Protein AF-A0A7J0AI65-F1 (afdb_monomer)

Radius of gyration: 25.71 Å; Cα contacts (8 Å, |Δi|>4): 29; chains: 1; bounding box: 57×33×75 Å

Structure (mmCIF, N/CA/C/O backbone):
data_AF-A0A7J0AI65-F1
#
_entry.id   AF-A0A7J0AI65-F1
#
loop_
_atom_site.group_PDB
_atom_site.id
_atom_site.type_symbol
_atom_site.label_atom_id
_atom_site.label_alt_id
_atom_site.label_comp_id
_atom_site.label_asym_id
_atom_site.label_entity_id
_atom_site.label_seq_id
_atom_site.pdbx_PDB_ins_code
_atom_site.Cartn_x
_atom_site.Cartn_y
_atom_site.Cartn_z
_atom_site.occupancy
_atom_site.B_iso_or_equiv
_atom_site.auth_seq_id
_atom_site.auth_comp_id
_atom_site.auth_asym_id
_atom_site.auth_atom_id
_atom_site.pdbx_PDB_model_num
ATOM 1 N N . MET A 1 1 ? -35.699 -10.796 -39.877 1.00 42.44 1 MET A N 1
ATOM 2 C CA . MET A 1 1 ? -34.575 -11.056 -38.953 1.00 42.44 1 MET A CA 1
ATOM 3 C C . MET A 1 1 ? -33.323 -11.065 -39.801 1.00 42.44 1 MET A C 1
ATOM 5 O O . MET A 1 1 ? -33.043 -12.063 -40.455 1.00 42.44 1 MET A O 1
ATOM 9 N N . ASP A 1 2 ? -32.661 -9.918 -39.871 1.00 49.25 2 ASP A N 1
ATOM 10 C CA . ASP A 1 2 ? -31.465 -9.712 -40.681 1.00 49.25 2 ASP A CA 1
ATOM 11 C C . ASP A 1 2 ? -30.258 -10.352 -39.986 1.00 49.25 2 ASP A C 1
ATOM 13 O O . ASP A 1 2 ? -30.007 -10.114 -38.804 1.00 49.25 2 ASP A O 1
ATOM 17 N N . LYS A 1 3 ? -29.540 -11.221 -40.704 1.00 58.16 3 LYS A N 1
ATOM 18 C CA . LYS A 1 3 ? -28.262 -11.778 -40.245 1.00 58.16 3 LYS A CA 1
ATOM 19 C C . LYS A 1 3 ? -27.182 -10.696 -40.369 1.00 58.16 3 LYS A C 1
ATOM 21 O O . LYS A 1 3 ? -27.134 -10.043 -41.410 1.00 58.16 3 LYS A O 1
ATOM 26 N N . PRO A 1 4 ? -26.287 -10.523 -39.383 1.00 55.47 4 PRO A N 1
ATOM 27 C CA . PRO A 1 4 ? -25.145 -9.640 -39.552 1.00 55.47 4 PRO A CA 1
ATOM 28 C C . PRO A 1 4 ? -24.157 -10.281 -40.535 1.00 55.47 4 PRO A C 1
ATOM 30 O O . PRO A 1 4 ? -23.594 -11.345 -40.273 1.00 55.47 4 PRO A O 1
ATOM 33 N N . THR A 1 5 ? -23.972 -9.636 -41.684 1.00 66.69 5 THR A N 1
ATOM 34 C CA . THR A 1 5 ? -22.945 -9.980 -42.671 1.00 66.69 5 THR A CA 1
ATOM 35 C C . THR A 1 5 ? -21.609 -9.441 -42.170 1.00 66.69 5 THR A C 1
ATOM 37 O O . THR A 1 5 ? -21.304 -8.262 -42.342 1.00 66.69 5 THR A O 1
ATOM 40 N N . PHE A 1 6 ? -20.821 -10.281 -41.503 1.00 62.12 6 PHE A N 1
ATOM 41 C CA . PHE A 1 6 ? -19.419 -9.958 -41.247 1.00 62.12 6 PHE A CA 1
ATOM 42 C C . PHE A 1 6 ? -18.627 -10.088 -42.559 1.00 62.12 6 PHE A C 1
ATOM 44 O O . PHE A 1 6 ? -18.867 -11.041 -43.304 1.00 62.12 6 PHE A O 1
ATOM 51 N N . PRO A 1 7 ? -17.724 -9.145 -42.879 1.00 64.12 7 PRO A N 1
ATOM 52 C CA . PRO A 1 7 ? -16.880 -9.252 -44.062 1.00 64.12 7 PRO A CA 1
ATOM 53 C C . PRO A 1 7 ? -15.897 -10.425 -43.936 1.00 64.12 7 PRO A C 1
ATOM 55 O O . PRO A 1 7 ? -15.388 -10.712 -42.852 1.00 64.12 7 PRO A O 1
ATOM 58 N N . ASP A 1 8 ? -15.652 -11.087 -45.066 1.00 61.22 8 ASP A N 1
ATOM 59 C CA . ASP A 1 8 ? -14.752 -12.230 -45.207 1.00 61.22 8 ASP A CA 1
ATOM 60 C C . ASP A 1 8 ? -13.296 -11.838 -44.889 1.00 61.22 8 ASP A C 1
ATOM 62 O O . ASP A 1 8 ? -12.742 -10.897 -45.465 1.00 61.22 8 ASP A O 1
ATOM 66 N N . ILE A 1 9 ? -12.689 -12.546 -43.934 1.00 63.03 9 ILE A N 1
ATOM 67 C CA . ILE A 1 9 ? -11.356 -12.251 -43.384 1.00 63.03 9 ILE A CA 1
ATOM 68 C C . ILE A 1 9 ? -10.262 -12.667 -44.382 1.00 63.03 9 ILE A C 1
ATOM 70 O O . ILE A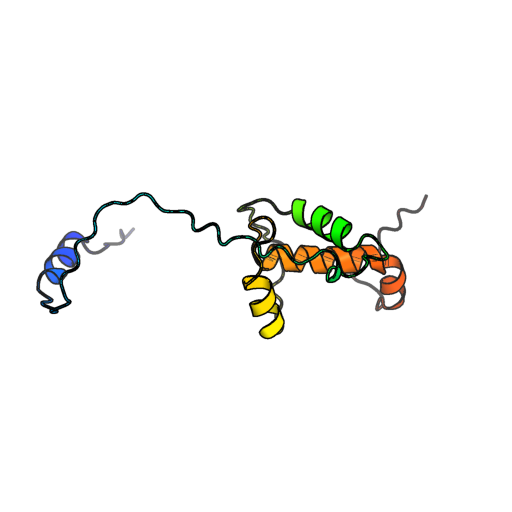 1 9 ? -9.178 -12.073 -44.402 1.00 63.03 9 ILE A O 1
ATOM 74 N N . ASP A 1 10 ? -10.557 -13.618 -45.271 1.00 60.25 10 ASP A N 1
ATOM 75 C CA . ASP A 1 10 ? -9.585 -14.150 -46.230 1.00 60.25 10 ASP A CA 1
ATOM 76 C C . ASP A 1 10 ? -9.167 -13.105 -47.281 1.00 60.25 10 ASP A C 1
ATOM 78 O O . ASP A 1 10 ? -8.015 -13.081 -47.728 1.00 60.25 10 ASP A O 1
ATOM 82 N N . GLY A 1 11 ? -10.045 -12.145 -47.597 1.00 59.25 11 GLY A N 1
ATOM 83 C CA . GLY A 1 11 ? -9.711 -11.000 -48.452 1.00 59.25 11 GLY A CA 1
ATOM 84 C C . GLY A 1 11 ? -8.762 -9.985 -47.795 1.00 59.25 11 GLY A C 1
ATOM 85 O O . GLY A 1 11 ? -7.981 -9.320 -48.485 1.00 59.25 11 GLY A O 1
ATOM 86 N N . LEU A 1 12 ? -8.778 -9.886 -46.460 1.00 58.00 12 LEU A N 1
ATOM 87 C CA . LEU A 1 12 ? -7.960 -8.930 -45.706 1.00 58.00 12 LEU A CA 1
ATOM 88 C C . LEU A 1 12 ? -6.492 -9.379 -45.635 1.00 58.00 12 LEU A C 1
ATOM 90 O O . LEU A 1 12 ? -5.583 -8.558 -45.758 1.00 58.00 12 LEU A O 1
ATOM 94 N N . LEU A 1 13 ? -6.255 -10.691 -45.533 1.00 57.50 13 LEU A N 1
ATOM 95 C CA . LEU A 1 13 ? -4.913 -11.288 -45.539 1.00 57.50 13 LEU A CA 1
ATOM 96 C C . LEU A 1 13 ? -4.236 -11.224 -46.919 1.00 57.50 13 LEU A C 1
ATOM 98 O O . LEU A 1 13 ? -3.006 -11.162 -46.999 1.00 57.50 13 LEU A O 1
ATOM 102 N N . GLY A 1 14 ? -5.018 -11.187 -48.004 1.00 56.03 14 GLY A N 1
ATOM 103 C CA . GLY A 1 14 ? -4.502 -11.030 -49.367 1.00 56.03 14 GLY A CA 1
ATOM 104 C C . GLY A 1 14 ? -3.881 -9.653 -49.633 1.00 56.03 14 GLY A C 1
ATOM 105 O O . GLY A 1 14 ? -2.864 -9.560 -50.320 1.00 56.03 14 GLY A O 1
ATOM 106 N N . SER A 1 15 ? -4.434 -8.592 -49.034 1.00 54.78 15 SER A N 1
ATOM 107 C CA . SER A 1 15 ? -3.963 -7.209 -49.236 1.00 54.78 15 SER A CA 1
ATOM 108 C C . SER A 1 15 ? -2.674 -6.868 -48.477 1.00 54.78 15 SER A C 1
ATOM 110 O O . SER A 1 15 ? -2.001 -5.897 -48.813 1.00 54.78 15 SER A O 1
ATOM 112 N N . ILE A 1 16 ? -2.286 -7.668 -47.479 1.00 57.53 16 ILE A N 1
ATOM 113 C CA . ILE A 1 16 ? -1.111 -7.394 -46.631 1.00 57.53 16 ILE A CA 1
ATOM 114 C C . ILE A 1 16 ? 0.204 -7.850 -47.301 1.00 57.53 16 ILE A C 1
ATOM 116 O O . ILE A 1 16 ? 1.290 -7.437 -46.900 1.00 57.53 16 ILE A O 1
ATOM 120 N N . ARG A 1 17 ? 0.145 -8.643 -48.381 1.00 56.72 17 ARG A N 1
ATOM 121 C CA . ARG A 1 17 ? 1.336 -9.255 -49.007 1.00 56.72 17 ARG A CA 1
ATOM 122 C C . ARG A 1 17 ? 2.216 -8.318 -49.848 1.00 56.72 17 ARG A C 1
ATOM 124 O O . ARG A 1 17 ? 3.229 -8.776 -50.368 1.00 56.72 17 ARG A O 1
ATOM 131 N N . HIS A 1 18 ? 1.883 -7.031 -49.971 1.00 55.56 18 HIS A N 1
ATOM 132 C CA . HIS A 1 18 ? 2.637 -6.088 -50.812 1.00 55.56 18 HIS A CA 1
ATOM 133 C C . HIS A 1 18 ? 3.213 -4.865 -50.083 1.00 55.56 18 HIS A C 1
ATOM 135 O O . HIS A 1 18 ? 3.571 -3.883 -50.731 1.00 55.56 18 HIS A O 1
ATOM 141 N N . VAL A 1 19 ? 3.391 -4.917 -48.760 1.00 51.59 19 VAL A N 1
ATOM 142 C CA . VAL A 1 19 ? 4.200 -3.904 -48.062 1.00 51.59 19 VAL A CA 1
ATOM 143 C C . VAL A 1 19 ? 5.650 -4.382 -47.994 1.00 51.59 19 VAL A C 1
ATOM 145 O O . V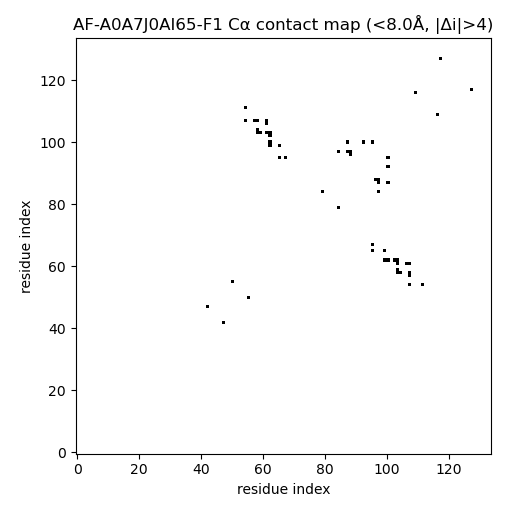AL A 1 19 ? 6.056 -5.095 -47.082 1.00 51.59 19 VAL A O 1
ATOM 148 N N . ALA A 1 20 ? 6.438 -4.003 -48.999 1.00 44.84 20 ALA A N 1
ATOM 149 C CA . ALA A 1 20 ? 7.889 -4.120 -48.959 1.00 44.84 20 ALA A CA 1
ATOM 150 C C . ALA A 1 20 ? 8.462 -3.006 -48.065 1.00 44.84 20 ALA A C 1
ATOM 152 O O . ALA A 1 20 ? 8.691 -1.886 -48.515 1.00 44.84 20 ALA A O 1
ATOM 153 N N . THR A 1 21 ? 8.694 -3.311 -46.791 1.00 51.75 21 THR A N 1
ATOM 154 C CA . THR A 1 21 ? 9.583 -2.533 -45.914 1.00 51.75 21 THR A CA 1
ATOM 155 C C . THR A 1 21 ? 10.919 -3.264 -45.790 1.00 51.75 21 THR A C 1
ATOM 157 O O . THR A 1 21 ? 10.909 -4.442 -45.428 1.00 51.75 21 THR A O 1
ATOM 160 N N . PRO A 1 22 ? 12.074 -2.623 -46.045 1.00 47.16 22 PRO A N 1
ATOM 161 C CA . PRO A 1 22 ? 13.358 -3.235 -45.759 1.00 47.16 22 PRO A CA 1
ATOM 162 C C . PRO A 1 22 ? 13.628 -3.077 -44.259 1.00 47.16 22 PRO A C 1
ATOM 164 O O . PRO A 1 22 ? 13.927 -1.982 -43.790 1.00 47.16 22 PRO A O 1
ATOM 167 N N . VAL A 1 23 ? 13.504 -4.160 -43.494 1.00 41.19 23 VAL A N 1
ATOM 168 C CA . VAL A 1 23 ? 14.003 -4.225 -42.115 1.00 41.19 23 VAL A CA 1
ATOM 169 C C . VAL A 1 23 ? 14.956 -5.406 -42.037 1.00 41.19 23 VAL A C 1
ATOM 171 O O . VAL A 1 23 ? 14.652 -6.498 -42.510 1.00 41.19 23 VAL A O 1
ATOM 174 N N . GLY A 1 24 ? 16.154 -5.116 -41.533 1.00 39.22 24 GLY A N 1
ATOM 175 C CA . GLY A 1 24 ? 17.311 -5.995 -41.535 1.00 39.22 24 GLY A CA 1
ATOM 176 C C . GLY A 1 24 ? 17.033 -7.375 -40.951 1.00 39.22 24 GLY A C 1
ATOM 177 O O . GLY A 1 24 ? 16.318 -7.553 -39.971 1.00 39.22 24 GLY A O 1
ATOM 178 N N . GLN A 1 25 ? 17.651 -8.348 -41.597 1.00 38.31 25 GLN A N 1
ATOM 179 C CA . GLN A 1 25 ? 17.640 -9.758 -41.276 1.00 38.31 25 GLN A CA 1
ATOM 180 C C . GLN A 1 25 ? 18.341 -10.018 -39.935 1.00 38.31 25 GLN A C 1
ATOM 182 O O . GLN A 1 25 ? 19.551 -9.839 -39.826 1.00 38.31 25 GLN A O 1
ATOM 187 N N . GLN A 1 26 ? 17.596 -10.494 -38.939 1.00 37.62 26 GLN A N 1
ATOM 188 C CA . GLN A 1 26 ? 18.134 -11.334 -37.871 1.00 37.62 26 GLN A CA 1
ATOM 189 C C . GLN A 1 26 ? 17.213 -12.541 -37.693 1.00 37.62 26 GLN A C 1
ATOM 191 O O . GLN A 1 26 ? 16.010 -12.425 -37.476 1.00 37.62 26 GLN A O 1
ATOM 196 N N . THR A 1 27 ? 17.807 -13.710 -37.890 1.00 36.69 27 THR A N 1
ATOM 197 C CA . THR A 1 27 ? 17.221 -15.038 -37.748 1.00 36.69 27 THR A CA 1
ATOM 198 C C . THR A 1 27 ? 16.871 -15.298 -36.286 1.00 36.69 27 THR A C 1
ATOM 200 O O . THR A 1 27 ? 17.760 -15.290 -35.439 1.00 36.69 27 THR A O 1
ATOM 203 N N . VAL A 1 28 ? 15.595 -15.550 -36.001 1.00 37.75 28 VAL A N 1
ATOM 204 C CA . VAL A 1 28 ? 15.136 -16.108 -34.725 1.00 37.75 28 VAL A CA 1
ATOM 205 C C . VAL A 1 28 ? 15.396 -17.613 -34.727 1.00 37.75 28 VAL A C 1
ATOM 207 O O . VAL A 1 28 ? 14.793 -18.356 -35.498 1.00 37.75 28 VAL A O 1
ATOM 210 N N . SER A 1 29 ? 16.343 -18.045 -33.902 1.00 39.50 29 SER A N 1
ATOM 211 C CA . SER A 1 29 ? 16.461 -19.419 -33.420 1.00 39.50 29 SER A CA 1
ATOM 212 C C . SER A 1 29 ? 15.572 -19.577 -32.185 1.00 39.50 29 SER A C 1
ATOM 214 O O . SER A 1 29 ? 15.625 -18.738 -31.286 1.00 39.50 29 SER A O 1
ATOM 216 N N . ASP A 1 30 ? 14.753 -20.629 -32.175 1.00 44.44 30 ASP A N 1
ATOM 217 C CA . ASP A 1 30 ? 13.920 -21.041 -31.044 1.00 44.44 30 ASP A CA 1
ATOM 218 C C . ASP A 1 30 ? 14.802 -21.377 -29.829 1.00 44.44 30 ASP A C 1
ATOM 220 O O . ASP A 1 30 ? 15.436 -22.429 -29.784 1.00 44.44 30 ASP A O 1
ATOM 224 N N . GLU A 1 31 ? 14.823 -20.490 -28.837 1.00 42.81 31 GLU A N 1
ATOM 225 C CA . GLU A 1 31 ? 15.329 -20.759 -27.488 1.00 42.81 31 GLU A CA 1
ATOM 226 C C . GLU A 1 31 ? 14.138 -20.733 -26.514 1.00 42.81 31 GLU A C 1
ATOM 228 O O . GLU A 1 31 ? 13.246 -19.887 -26.658 1.00 42.81 31 GLU A O 1
ATOM 233 N N . PRO A 1 32 ? 14.069 -21.653 -25.536 1.00 48.28 32 PRO A N 1
ATOM 234 C CA . PRO A 1 32 ? 12.987 -21.678 -24.565 1.00 48.28 32 PRO A CA 1
ATOM 235 C C . PRO A 1 32 ? 13.042 -20.421 -23.694 1.00 48.28 32 PRO A C 1
ATOM 237 O O . PRO A 1 32 ? 14.110 -20.032 -23.230 1.00 48.28 32 PRO A O 1
ATOM 240 N N . ASP A 1 33 ? 11.866 -19.822 -23.484 1.00 41.94 33 ASP A N 1
ATOM 241 C CA . ASP A 1 33 ? 11.586 -18.642 -22.661 1.00 41.94 33 ASP A CA 1
ATOM 242 C C . ASP A 1 33 ? 12.349 -18.697 -21.329 1.00 41.94 33 ASP A C 1
ATOM 244 O O . ASP A 1 33 ? 11.939 -19.321 -20.343 1.00 41.94 33 ASP A O 1
ATOM 248 N N . GLY A 1 34 ? 13.533 -18.088 -21.342 1.00 37.94 34 GLY A N 1
ATOM 249 C CA . GLY A 1 34 ? 14.380 -17.928 -20.184 1.00 37.94 34 GLY A CA 1
ATOM 250 C C . GLY A 1 34 ? 13.661 -16.992 -19.240 1.00 37.94 34 GLY A C 1
ATOM 251 O O . GLY A 1 34 ? 13.656 -15.780 -19.437 1.00 37.94 34 GLY A O 1
ATOM 252 N N . THR A 1 35 ? 13.061 -17.557 -18.195 1.00 40.75 35 THR A N 1
ATOM 253 C CA . THR A 1 35 ? 12.669 -16.785 -17.023 1.00 40.75 35 THR A CA 1
ATOM 254 C C . THR A 1 35 ? 13.932 -16.090 -16.528 1.00 40.75 35 THR A C 1
ATOM 256 O O . THR A 1 35 ? 14.779 -16.716 -15.892 1.00 40.75 35 THR A O 1
ATOM 259 N N . ILE A 1 36 ? 14.088 -14.806 -16.855 1.00 39.88 36 ILE A N 1
ATOM 260 C CA . ILE A 1 36 ? 15.089 -13.950 -16.233 1.00 39.88 36 ILE A CA 1
ATOM 261 C C . ILE A 1 36 ? 14.627 -13.809 -14.786 1.00 39.88 36 ILE A C 1
ATOM 263 O O . ILE A 1 36 ? 13.863 -12.916 -14.430 1.00 39.88 36 ILE A O 1
ATOM 267 N N . THR A 1 37 ? 15.043 -14.746 -13.939 1.00 45.06 37 THR A N 1
ATOM 268 C CA . THR A 1 37 ? 15.129 -14.508 -12.507 1.00 45.06 37 THR A CA 1
ATOM 269 C C . THR A 1 37 ? 16.188 -13.435 -12.340 1.00 45.06 37 THR A C 1
ATOM 271 O O . THR A 1 37 ? 17.380 -13.736 -12.263 1.00 45.06 37 THR A O 1
ATOM 274 N N . VAL A 1 38 ? 15.755 -12.175 -12.351 1.00 48.75 38 VAL A N 1
ATOM 275 C CA . VAL A 1 38 ? 16.558 -11.092 -11.797 1.00 48.75 38 VAL A CA 1
ATOM 276 C C . VAL A 1 38 ? 16.892 -11.534 -10.369 1.00 48.75 38 VAL A C 1
ATOM 278 O O . VAL A 1 38 ? 15.973 -11.908 -9.630 1.00 48.75 38 VAL A O 1
ATOM 281 N N . PRO A 1 39 ? 18.177 -11.616 -9.987 1.00 46.34 39 PRO A N 1
ATOM 282 C CA . PRO A 1 39 ? 18.535 -11.963 -8.624 1.00 46.34 39 PRO A CA 1
ATOM 283 C C . PRO A 1 39 ? 17.8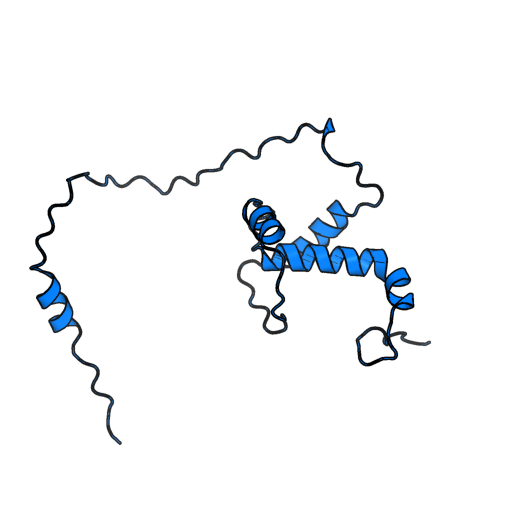32 -10.977 -7.694 1.00 46.34 39 PRO A C 1
ATOM 285 O O . PRO A 1 39 ? 17.962 -9.771 -7.893 1.00 46.34 39 PRO A O 1
ATOM 288 N N . LYS A 1 40 ? 17.085 -11.472 -6.697 1.00 56.78 40 LYS A N 1
ATOM 289 C CA . LYS A 1 40 ? 16.700 -10.638 -5.555 1.00 56.78 40 LYS A CA 1
ATOM 290 C C . LYS A 1 40 ? 17.990 -9.997 -5.059 1.00 56.78 40 LYS A C 1
ATOM 292 O O . LYS A 1 40 ? 18.886 -10.724 -4.628 1.00 56.78 40 LYS A O 1
ATOM 297 N N . GLU A 1 41 ? 18.112 -8.677 -5.172 1.00 59.12 41 GLU A N 1
ATOM 298 C CA . GLU A 1 41 ? 19.171 -7.970 -4.469 1.00 59.12 41 GLU A CA 1
ATOM 299 C C . GLU A 1 41 ? 19.022 -8.348 -2.996 1.00 59.12 41 GLU A C 1
ATOM 301 O O . GLU A 1 41 ? 17.983 -8.118 -2.375 1.00 59.12 41 GLU A O 1
ATOM 306 N N . ASN A 1 42 ? 20.021 -9.057 -2.471 1.00 55.34 42 ASN A N 1
ATOM 307 C CA . ASN A 1 42 ? 20.081 -9.388 -1.060 1.00 55.34 42 ASN A CA 1
ATOM 308 C C . ASN A 1 42 ? 20.315 -8.070 -0.332 1.00 55.34 42 ASN A C 1
ATOM 310 O O . ASN A 1 42 ? 21.457 -7.628 -0.210 1.00 55.34 42 ASN A O 1
ATOM 314 N N . ILE A 1 43 ? 19.229 -7.429 0.100 1.00 58.69 43 ILE A N 1
ATOM 315 C CA . ILE A 1 43 ? 19.297 -6.282 0.996 1.00 58.69 43 ILE A CA 1
ATOM 316 C C . ILE A 1 43 ? 20.082 -6.763 2.224 1.00 58.69 43 ILE A C 1
ATOM 318 O O . ILE A 1 43 ? 19.667 -7.743 2.850 1.00 58.69 43 ILE A O 1
ATOM 322 N N . PRO A 1 44 ? 21.238 -6.160 2.549 1.00 55.75 44 PRO A N 1
ATOM 323 C CA . PRO A 1 44 ? 21.980 -6.544 3.736 1.00 55.75 44 PRO A CA 1
ATOM 324 C C . PRO A 1 44 ? 21.076 -6.374 4.962 1.00 55.75 44 PRO A C 1
ATOM 326 O O . PRO A 1 44 ? 20.445 -5.332 5.123 1.00 55.75 44 PRO A O 1
ATOM 329 N N . ASP A 1 45 ? 21.038 -7.376 5.847 1.00 56.31 45 ASP A N 1
ATOM 330 C CA . ASP A 1 45 ? 20.147 -7.433 7.025 1.00 56.31 45 ASP A CA 1
ATOM 331 C C . ASP A 1 45 ? 20.181 -6.168 7.913 1.00 56.31 45 ASP A C 1
ATOM 333 O O . ASP A 1 45 ? 19.260 -5.914 8.685 1.00 56.31 45 ASP A O 1
ATOM 337 N N . ASN A 1 46 ? 21.238 -5.358 7.800 1.00 55.94 46 ASN A N 1
ATOM 338 C CA . ASN A 1 46 ? 21.433 -4.099 8.517 1.00 55.94 46 ASN A CA 1
ATOM 339 C C . ASN A 1 46 ? 20.580 -2.921 7.992 1.00 55.94 46 ASN A C 1
ATOM 341 O O . ASN A 1 46 ? 20.482 -1.899 8.667 1.00 55.94 46 ASN A O 1
ATOM 345 N N . GLU A 1 47 ? 19.976 -3.037 6.807 1.00 62.22 47 GLU A N 1
ATOM 346 C CA . GLU A 1 47 ? 19.110 -2.001 6.221 1.00 62.22 47 GLU A CA 1
ATOM 347 C C . GLU A 1 47 ? 17.617 -2.298 6.387 1.00 62.22 47 GLU A C 1
ATOM 349 O O . GLU A 1 47 ? 16.787 -1.422 6.139 1.00 62.22 47 GLU A O 1
ATOM 354 N N . ASN A 1 48 ? 17.255 -3.498 6.853 1.00 65.69 48 ASN A N 1
ATOM 355 C CA . ASN A 1 48 ? 15.861 -3.797 7.140 1.00 65.69 48 ASN A CA 1
ATOM 356 C C . ASN A 1 48 ? 15.423 -2.979 8.368 1.00 65.69 48 ASN A C 1
ATOM 358 O O . ASN A 1 48 ? 16.024 -3.118 9.443 1.00 65.69 48 ASN A O 1
ATOM 362 N N . PRO A 1 49 ? 14.391 -2.122 8.258 1.00 72.88 49 PRO A N 1
ATOM 363 C CA . PRO A 1 49 ? 13.866 -1.422 9.414 1.00 72.88 49 PRO A CA 1
ATOM 364 C C . PRO A 1 49 ? 13.521 -2.442 10.497 1.00 72.88 49 PRO A C 1
ATOM 366 O O . PRO A 1 49 ? 12.904 -3.469 10.213 1.00 72.88 49 PRO A O 1
ATOM 369 N N . LYS A 1 50 ? 13.884 -2.161 11.756 1.00 74.06 50 LYS A N 1
ATOM 370 C CA . LYS A 1 50 ? 13.295 -2.903 12.877 1.00 74.06 50 LYS A CA 1
ATOM 371 C C . LYS A 1 50 ? 11.790 -2.799 12.718 1.00 74.06 50 LYS A C 1
ATOM 373 O O . LYS A 1 50 ? 11.274 -1.694 12.832 1.00 74.06 50 LYS A O 1
ATOM 378 N N . ASP A 1 51 ? 11.127 -3.920 12.463 1.00 74.38 51 ASP A N 1
ATOM 379 C CA . ASP A 1 51 ? 9.676 -4.003 12.410 1.00 74.38 51 ASP A CA 1
ATOM 380 C C . ASP A 1 51 ? 9.152 -4.008 13.853 1.00 74.38 51 ASP A C 1
ATOM 382 O O . ASP A 1 51 ? 9.095 -5.062 14.490 1.00 74.38 51 ASP A O 1
ATOM 386 N N . PRO A 1 52 ? 8.829 -2.842 14.445 1.00 64.12 52 PRO A N 1
ATOM 387 C CA . PRO A 1 52 ? 8.636 -2.738 15.886 1.00 64.12 52 PRO A CA 1
ATOM 388 C C . PRO A 1 52 ? 7.323 -3.397 16.326 1.00 64.12 52 PRO A C 1
ATOM 390 O O . PRO A 1 52 ? 7.077 -3.523 17.524 1.00 64.12 52 PRO A O 1
ATOM 393 N N . ALA A 1 53 ? 6.462 -3.763 15.369 1.00 69.50 53 ALA A N 1
ATOM 394 C CA . ALA A 1 53 ? 5.098 -4.210 15.608 1.00 69.50 53 ALA A CA 1
ATOM 395 C C . ALA A 1 53 ? 4.664 -5.393 14.720 1.00 69.50 53 ALA A C 1
ATOM 397 O O . ALA A 1 53 ? 3.468 -5.678 14.662 1.00 69.50 53 ALA A O 1
ATOM 398 N N . GLY A 1 54 ? 5.588 -6.074 14.030 1.00 85.88 54 GLY A N 1
ATOM 399 C CA . GLY A 1 54 ? 5.239 -7.168 13.112 1.00 85.88 54 GLY A CA 1
ATOM 400 C C . GLY A 1 54 ? 4.371 -6.701 11.934 1.00 85.88 54 GLY A C 1
ATOM 401 O O . GLY A 1 54 ? 3.532 -7.454 11.437 1.00 85.88 54 GLY A O 1
ATOM 402 N N . MET A 1 55 ? 4.492 -5.431 11.534 1.00 89.12 55 MET A N 1
ATOM 403 C CA . MET A 1 55 ? 3.732 -4.835 10.437 1.00 89.12 55 MET A CA 1
ATOM 404 C C . MET A 1 55 ? 4.042 -5.510 9.107 1.00 89.12 55 MET A C 1
ATOM 406 O O . MET A 1 55 ? 3.137 -5.639 8.282 1.00 89.12 55 MET A O 1
ATOM 410 N N . TRP A 1 56 ? 5.285 -5.944 8.903 1.00 92.19 56 TRP A N 1
ATOM 411 C CA . TRP A 1 56 ? 5.681 -6.664 7.703 1.00 92.19 56 TRP A CA 1
ATOM 412 C C . TRP A 1 56 ? 5.027 -8.044 7.652 1.00 92.19 56 TRP A C 1
ATOM 414 O O . TRP A 1 56 ? 4.404 -8.394 6.651 1.00 92.19 56 TRP A O 1
ATOM 424 N N . ASP A 1 57 ? 5.060 -8.787 8.757 1.00 92.50 57 ASP A N 1
ATOM 425 C CA . ASP A 1 57 ? 4.409 -10.097 8.844 1.00 92.50 57 ASP A CA 1
ATOM 426 C C . ASP A 1 57 ? 2.888 -9.978 8.686 1.00 92.50 57 ASP A C 1
ATOM 428 O O . ASP A 1 57 ? 2.263 -10.750 7.954 1.00 92.50 57 ASP A O 1
ATOM 432 N N . ALA A 1 58 ? 2.277 -8.964 9.308 1.00 93.69 58 ALA A N 1
ATOM 433 C CA . ALA A 1 58 ? 0.860 -8.664 9.131 1.00 93.69 58 ALA A CA 1
ATOM 434 C C . ALA A 1 58 ? 0.534 -8.288 7.676 1.00 93.69 58 ALA A C 1
ATOM 436 O O . ALA A 1 58 ? -0.516 -8.683 7.157 1.00 93.69 58 ALA A O 1
ATOM 437 N N . PHE A 1 59 ? 1.425 -7.560 7.002 1.00 95.50 59 PHE A N 1
ATOM 438 C CA . PHE A 1 59 ? 1.309 -7.256 5.581 1.00 95.50 59 PHE 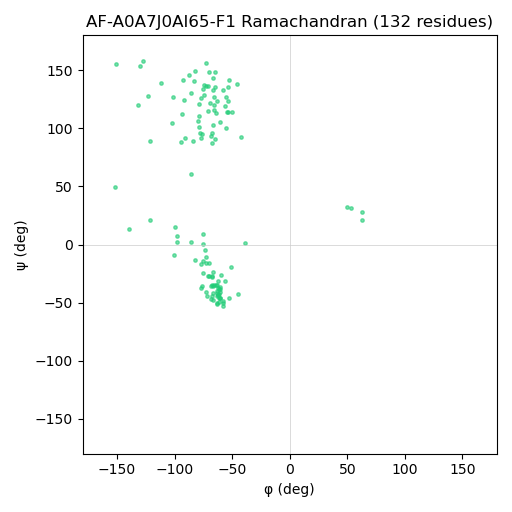A CA 1
ATOM 439 C C . PHE A 1 59 ? 1.367 -8.518 4.722 1.00 95.50 59 PHE A C 1
ATOM 441 O O . PHE A 1 59 ? 0.437 -8.745 3.944 1.00 95.50 59 PHE A O 1
ATOM 448 N N . MET A 1 60 ? 2.371 -9.374 4.911 1.00 95.94 60 MET A N 1
ATOM 449 C CA . MET A 1 60 ? 2.506 -10.634 4.173 1.00 95.94 60 MET A CA 1
ATOM 450 C C . MET A 1 60 ? 1.302 -11.558 4.409 1.00 95.94 60 MET A C 1
ATOM 452 O O . MET A 1 60 ? 0.752 -12.122 3.459 1.00 95.94 60 MET A O 1
ATOM 456 N N . ALA A 1 61 ? 0.804 -11.638 5.647 1.00 94.81 61 ALA A N 1
ATOM 457 C CA . ALA A 1 61 ? -0.409 -12.384 5.973 1.00 94.81 61 ALA A CA 1
ATOM 458 C C . ALA A 1 61 ? -1.637 -11.846 5.216 1.00 94.81 61 ALA A C 1
ATOM 460 O O . ALA A 1 61 ? -2.376 -12.622 4.607 1.00 94.81 61 ALA A O 1
ATOM 461 N N . ASN A 1 62 ? -1.836 -10.524 5.178 1.00 95.62 62 ASN A N 1
ATOM 462 C CA . ASN A 1 62 ? -2.924 -9.913 4.407 1.00 95.62 62 ASN A CA 1
ATOM 463 C C . ASN A 1 62 ? -2.750 -10.092 2.891 1.00 95.62 62 ASN A C 1
ATOM 465 O O . ASN A 1 62 ? -3.744 -10.270 2.184 1.00 95.62 62 ASN A O 1
ATOM 469 N N . LEU A 1 63 ? -1.515 -10.052 2.387 1.00 95.88 63 LEU A N 1
ATOM 470 C CA . LEU A 1 63 ? -1.201 -10.203 0.968 1.00 95.88 63 LEU A CA 1
ATOM 471 C C . LEU A 1 63 ? -1.473 -11.629 0.463 1.00 95.88 63 LEU A C 1
ATOM 473 O O . LEU A 1 63 ? -1.964 -11.819 -0.654 1.00 95.88 63 LEU A O 1
ATOM 477 N N . SER A 1 64 ? -1.224 -12.631 1.306 1.00 94.62 64 SER A N 1
ATOM 478 C CA . SER A 1 64 ? -1.474 -14.040 0.983 1.00 94.62 64 SER A CA 1
ATOM 479 C C . SER A 1 64 ? -2.945 -14.339 0.649 1.00 94.62 64 SER A C 1
ATOM 481 O O . SER A 1 64 ? -3.230 -15.236 -0.141 1.00 94.62 64 SER A O 1
ATOM 483 N N . ALA A 1 65 ? -3.883 -13.534 1.166 1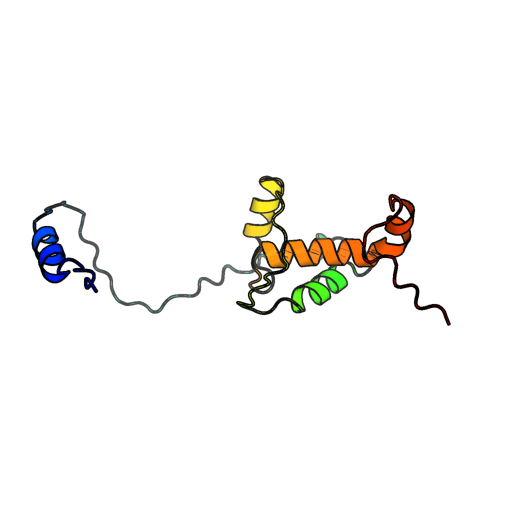.00 92.44 65 ALA A N 1
ATOM 484 C CA . ALA A 1 65 ? -5.321 -13.682 0.932 1.00 92.44 65 ALA A CA 1
ATOM 485 C C . ALA A 1 65 ? -5.781 -13.263 -0.482 1.00 92.44 65 ALA A C 1
ATOM 487 O O . ALA A 1 65 ? -6.963 -13.391 -0.817 1.00 92.44 65 ALA A O 1
ATOM 488 N N . TYR A 1 66 ? -4.893 -12.719 -1.318 1.00 91.69 66 TYR A N 1
ATOM 489 C CA . TYR A 1 66 ? -5.212 -12.372 -2.703 1.00 91.69 66 TYR A CA 1
ATOM 490 C C . TYR A 1 66 ? -4.832 -13.522 -3.635 1.00 91.69 66 TYR A C 1
ATOM 492 O O . TYR A 1 66 ? -3.652 -13.818 -3.812 1.00 91.69 66 TYR A O 1
ATOM 500 N N . GLY A 1 67 ? -5.823 -14.182 -4.239 1.00 85.81 67 GLY A N 1
ATOM 501 C CA . GLY A 1 67 ? -5.589 -15.271 -5.182 1.00 85.81 67 GLY A CA 1
ATOM 502 C C . GLY A 1 67 ? -4.995 -14.786 -6.506 1.00 85.81 67 GLY A C 1
ATOM 503 O O . GLY A 1 67 ? -5.280 -13.685 -6.977 1.00 85.81 67 GLY A O 1
ATOM 504 N N . PHE A 1 68 ? -4.180 -15.628 -7.141 1.00 78.38 68 PHE A N 1
ATOM 505 C CA . PHE A 1 68 ? -3.701 -15.357 -8.495 1.00 78.38 68 PHE A CA 1
ATOM 506 C C . PHE A 1 68 ? -4.882 -15.400 -9.478 1.00 78.38 68 PHE A C 1
ATOM 508 O O . PHE A 1 68 ? -5.613 -16.387 -9.520 1.00 78.38 68 PHE A O 1
ATOM 515 N N . ARG A 1 69 ? -5.054 -14.337 -10.278 1.00 73.19 69 ARG A N 1
ATOM 516 C CA . ARG A 1 69 ? -6.123 -14.191 -11.294 1.00 73.19 69 ARG A CA 1
ATOM 517 C C . ARG A 1 69 ? -7.559 -14.186 -10.748 1.00 73.19 69 ARG A C 1
ATOM 519 O O . ARG A 1 69 ? -8.505 -14.405 -11.503 1.00 73.19 69 ARG A O 1
ATOM 526 N N . GLU A 1 70 ? -7.739 -13.888 -9.468 1.00 85.06 70 GLU A N 1
ATOM 527 C CA . GLU A 1 70 ? -9.065 -13.716 -8.878 1.00 85.06 70 GLU A CA 1
ATOM 528 C C . GLU A 1 70 ? -9.629 -12.328 -9.229 1.00 85.06 70 GLU A C 1
ATOM 530 O O . GLU A 1 70 ? -9.030 -11.300 -8.901 1.00 85.06 70 GLU A O 1
ATOM 535 N N . ARG A 1 71 ? -10.790 -12.273 -9.899 1.00 79.38 71 ARG A N 1
ATOM 536 C CA . ARG A 1 71 ? -11.508 -11.002 -10.086 1.00 79.38 71 ARG A CA 1
ATOM 537 C C . ARG A 1 71 ? -12.198 -10.608 -8.784 1.00 79.38 71 ARG A C 1
ATOM 539 O O . ARG A 1 71 ? -12.855 -11.431 -8.158 1.00 79.38 71 ARG A O 1
ATOM 546 N N . LYS A 1 72 ? -12.052 -9.340 -8.390 1.00 83.94 72 LYS A N 1
ATOM 547 C CA . LYS A 1 72 ? -12.693 -8.770 -7.196 1.00 83.94 72 LYS A CA 1
ATOM 548 C C . LYS A 1 72 ? -13.563 -7.590 -7.598 1.00 83.94 72 LYS A C 1
ATOM 550 O O . LYS A 1 72 ? -13.100 -6.450 -7.621 1.00 83.94 72 LYS A O 1
ATOM 555 N N . ASP A 1 73 ? -14.817 -7.893 -7.907 1.00 82.81 73 ASP A N 1
ATOM 556 C CA . ASP A 1 73 ? -15.772 -6.942 -8.488 1.00 82.81 73 ASP A CA 1
ATOM 557 C C . ASP A 1 73 ? -16.214 -5.844 -7.500 1.00 82.81 73 ASP A C 1
ATOM 559 O O . ASP A 1 73 ? -16.695 -4.793 -7.909 1.00 82.81 73 ASP A O 1
ATOM 563 N N . GLU A 1 74 ? -15.980 -6.032 -6.197 1.00 89.19 74 GLU A N 1
ATOM 5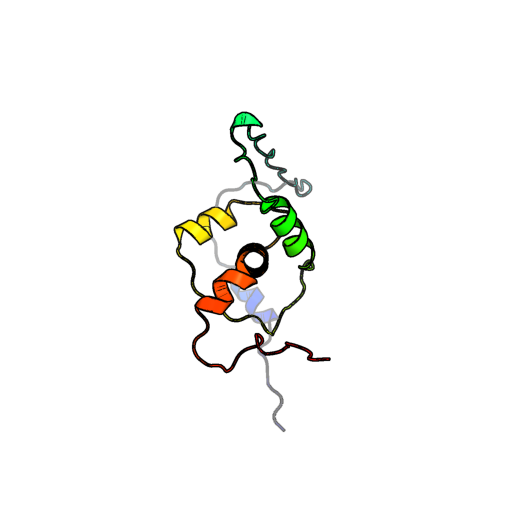64 C CA . GLU A 1 74 ? -16.284 -5.038 -5.155 1.00 89.19 74 GLU A CA 1
ATOM 565 C C . GLU A 1 74 ? -15.168 -3.998 -4.937 1.00 89.19 74 GLU A C 1
ATOM 567 O O . GLU A 1 74 ? -15.269 -3.130 -4.061 1.00 89.19 74 GLU A O 1
ATOM 572 N N . ARG A 1 75 ? -14.075 -4.061 -5.711 1.00 90.62 75 ARG A N 1
ATOM 573 C CA . ARG A 1 75 ? -12.985 -3.083 -5.605 1.00 90.62 75 ARG A CA 1
ATOM 574 C C . ARG A 1 75 ? -13.417 -1.729 -6.148 1.00 90.62 75 ARG A C 1
ATOM 576 O O . ARG A 1 75 ? -13.978 -1.609 -7.233 1.00 90.62 75 ARG A O 1
ATOM 583 N N . LYS A 1 76 ? -13.068 -0.680 -5.408 1.00 92.25 76 LYS A N 1
ATOM 584 C CA . LYS A 1 76 ? -13.211 0.702 -5.868 1.00 92.25 76 LYS A CA 1
ATOM 585 C C . LYS A 1 76 ? -11.917 1.164 -6.520 1.00 92.25 76 LYS A C 1
ATOM 587 O O . LYS A 1 76 ? -10.833 0.854 -6.033 1.00 92.25 76 LYS A O 1
ATOM 592 N N . VAL A 1 77 ? -12.045 1.935 -7.595 1.00 90.81 77 VAL A N 1
ATOM 593 C CA . VAL A 1 77 ? -10.910 2.621 -8.219 1.00 90.81 77 VAL A CA 1
ATOM 594 C C . VAL A 1 77 ? -10.518 3.809 -7.340 1.00 90.81 77 VAL A C 1
ATOM 596 O O . VAL A 1 77 ? -11.369 4.625 -6.985 1.00 90.81 77 VAL A O 1
ATOM 599 N N . CYS A 1 78 ? -9.236 3.908 -6.994 1.00 93.00 78 CYS A N 1
ATOM 600 C CA . CYS A 1 78 ? -8.643 5.089 -6.375 1.00 93.00 78 CYS A CA 1
ATOM 601 C C . CYS A 1 78 ? -7.375 5.495 -7.129 1.00 93.00 78 CYS A C 1
ATOM 603 O O . CYS A 1 78 ? -6.728 4.669 -7.773 1.00 93.00 78 CYS A O 1
ATOM 605 N N . MET A 1 79 ? -7.044 6.782 -7.058 1.00 96.31 79 MET A N 1
ATOM 606 C CA . MET A 1 79 ? -5.769 7.299 -7.545 1.00 96.31 79 MET A CA 1
ATOM 607 C C . MET A 1 79 ? -4.725 7.198 -6.431 1.00 96.31 79 MET A C 1
ATOM 609 O O . MET A 1 79 ? -5.057 7.361 -5.255 1.00 96.31 79 MET A O 1
ATOM 613 N N . ILE A 1 80 ? -3.483 6.940 -6.822 1.00 97.00 80 ILE A N 1
ATOM 614 C CA . ILE A 1 80 ? -2.287 7.008 -5.980 1.00 97.00 80 ILE A CA 1
ATOM 615 C C . ILE A 1 80 ? -1.271 7.905 -6.685 1.00 97.00 80 ILE A C 1
ATOM 617 O O . ILE A 1 80 ? -1.353 8.078 -7.906 1.00 97.00 80 ILE A O 1
ATOM 621 N N . ASP A 1 81 ? -0.330 8.453 -5.927 1.00 98.06 81 ASP A N 1
ATOM 622 C CA . ASP A 1 81 ? 0.741 9.264 -6.496 1.00 98.06 81 ASP A CA 1
ATOM 623 C C . ASP A 1 81 ? 1.646 8.418 -7.405 1.00 98.06 81 ASP A C 1
ATOM 625 O O . ASP A 1 81 ? 1.793 7.204 -7.228 1.00 98.06 81 ASP A O 1
ATOM 629 N N . LYS A 1 82 ? 2.201 9.057 -8.442 1.00 98.06 82 LYS A N 1
ATOM 630 C CA . LYS A 1 82 ? 2.953 8.373 -9.503 1.00 98.06 82 LYS A CA 1
ATOM 631 C C . LYS A 1 82 ? 4.198 7.672 -8.963 1.00 98.06 82 LYS A C 1
ATOM 633 O O . LYS A 1 82 ? 4.456 6.538 -9.336 1.00 98.06 82 LYS A O 1
ATOM 638 N N . ASP A 1 83 ? 4.939 8.338 -8.093 1.00 98.19 83 ASP A N 1
ATOM 639 C CA . ASP A 1 83 ? 6.142 7.808 -7.453 1.00 98.19 83 ASP A CA 1
ATOM 640 C C . ASP A 1 83 ? 5.846 6.568 -6.599 1.00 98.19 83 ASP A C 1
ATOM 642 O O . ASP A 1 83 ? 6.602 5.600 -6.642 1.00 98.19 83 ASP A O 1
ATOM 646 N N . LEU A 1 84 ? 4.712 6.548 -5.891 1.00 97.75 84 LEU A N 1
ATOM 647 C CA . LEU A 1 84 ? 4.250 5.362 -5.166 1.00 97.75 84 LEU A CA 1
ATOM 648 C C . LEU A 1 84 ? 3.879 4.222 -6.117 1.00 97.75 84 LEU A C 1
ATOM 650 O O . LEU A 1 84 ? 4.190 3.066 -5.838 1.00 97.75 84 LEU A O 1
ATOM 654 N N . ALA A 1 85 ? 3.203 4.532 -7.226 1.00 97.69 85 ALA A N 1
ATOM 655 C CA . ALA A 1 85 ? 2.858 3.537 -8.235 1.00 97.69 85 ALA A CA 1
ATOM 656 C C . ALA A 1 85 ? 4.116 2.907 -8.845 1.00 97.69 85 ALA A C 1
ATOM 658 O O . ALA A 1 85 ? 4.213 1.682 -8.867 1.00 97.69 85 ALA A O 1
ATOM 659 N N . ASP A 1 86 ? 5.066 3.746 -9.265 1.00 97.94 86 ASP A N 1
ATOM 660 C CA . ASP A 1 86 ? 6.331 3.332 -9.871 1.00 97.94 86 ASP A CA 1
ATOM 661 C C . ASP A 1 86 ? 7.144 2.477 -8.871 1.00 97.94 86 ASP A C 1
ATOM 663 O O . ASP A 1 86 ? 7.546 1.365 -9.199 1.00 97.94 86 ASP A O 1
ATOM 667 N N . SER A 1 87 ? 7.256 2.913 -7.607 1.00 97.50 87 SER A N 1
ATOM 668 C CA . SER A 1 87 ? 7.964 2.166 -6.549 1.00 97.50 87 SER A CA 1
ATOM 669 C C . SER A 1 87 ? 7.359 0.780 -6.276 1.00 97.50 87 SER A C 1
ATOM 671 O O . SER A 1 87 ? 8.077 -0.171 -5.977 1.00 97.50 87 SER A O 1
ATOM 673 N N . ILE A 1 88 ? 6.030 0.642 -6.354 1.00 96.94 88 ILE A N 1
ATOM 674 C CA . ILE A 1 88 ? 5.353 -0.650 -6.157 1.00 96.94 88 ILE A CA 1
ATOM 675 C C . ILE A 1 88 ? 5.497 -1.541 -7.394 1.00 96.94 88 ILE A C 1
ATOM 677 O O . ILE A 1 88 ? 5.640 -2.751 -7.242 1.00 96.94 88 ILE A O 1
ATOM 681 N N . ASP A 1 89 ? 5.447 -0.968 -8.598 1.00 96.50 89 ASP A N 1
ATOM 682 C CA . ASP A 1 89 ? 5.597 -1.721 -9.849 1.00 96.50 89 ASP A CA 1
ATOM 683 C C . ASP A 1 89 ? 7.017 -2.293 -10.018 1.00 96.50 89 ASP A C 1
ATOM 685 O O . ASP A 1 89 ? 7.180 -3.335 -10.651 1.00 96.50 89 ASP A O 1
ATOM 689 N N . GLU A 1 90 ? 8.030 -1.662 -9.418 1.00 97.06 90 GLU A N 1
ATOM 690 C CA . GLU A 1 90 ? 9.406 -2.180 -9.358 1.00 97.06 90 GLU A CA 1
ATOM 691 C C . GLU A 1 90 ? 9.570 -3.377 -8.399 1.00 97.06 90 GLU A C 1
ATOM 693 O O . GLU A 1 90 ? 10.552 -4.116 -8.487 1.00 97.06 90 GLU A O 1
ATOM 698 N N . CYS A 1 91 ? 8.609 -3.617 -7.499 1.00 94.62 91 CYS A N 1
ATOM 699 C CA . CYS A 1 91 ? 8.674 -4.706 -6.528 1.00 94.62 91 CYS A CA 1
ATOM 700 C C . CYS A 1 91 ? 8.001 -5.995 -7.042 1.00 94.62 91 CYS A C 1
ATOM 702 O O . CYS A 1 91 ? 6.795 -6.019 -7.282 1.00 94.62 91 CYS A O 1
ATOM 704 N N . ASP A 1 92 ? 8.725 -7.123 -7.064 1.00 94.12 92 ASP A N 1
ATOM 705 C CA . ASP A 1 92 ? 8.120 -8.463 -7.199 1.00 94.12 92 ASP A CA 1
ATOM 706 C C . ASP A 1 92 ? 7.898 -9.113 -5.821 1.00 94.12 92 ASP A C 1
ATOM 708 O O . ASP A 1 92 ? 8.750 -9.836 -5.291 1.00 94.12 92 ASP A O 1
ATOM 712 N N . ILE A 1 93 ? 6.734 -8.838 -5.222 1.00 93.75 93 ILE A N 1
ATOM 713 C CA . ILE A 1 93 ? 6.303 -9.431 -3.947 1.00 93.75 93 ILE A CA 1
ATOM 714 C C . ILE A 1 93 ? 5.276 -10.525 -4.242 1.00 93.75 93 ILE A C 1
ATOM 716 O O . ILE A 1 93 ? 4.126 -10.236 -4.574 1.00 93.75 93 ILE A O 1
ATOM 720 N N . ASP A 1 94 ? 5.686 -11.791 -4.133 1.00 92.56 94 ASP A N 1
ATOM 721 C CA . ASP A 1 94 ? 4.845 -12.980 -4.352 1.00 92.56 94 ASP A CA 1
ATOM 722 C C . ASP A 1 94 ? 4.049 -12.962 -5.672 1.00 92.56 94 ASP A C 1
ATOM 724 O O . ASP A 1 94 ? 2.928 -13.487 -5.748 1.00 92.56 94 ASP A O 1
ATOM 728 N N . ARG A 1 95 ? 4.615 -12.346 -6.724 1.00 92.19 95 ARG A N 1
ATOM 729 C CA . ARG A 1 95 ? 3.975 -12.167 -8.038 1.00 92.19 95 ARG A CA 1
ATOM 730 C C . ARG A 1 95 ? 2.595 -11.510 -7.948 1.00 92.19 95 ARG A C 1
ATOM 732 O O . ARG A 1 95 ? 1.689 -11.820 -8.732 1.00 92.19 95 ARG A O 1
ATOM 739 N N . LYS A 1 96 ? 2.398 -10.643 -6.954 1.00 94.12 96 LYS A N 1
ATOM 740 C CA . LYS A 1 96 ? 1.148 -9.911 -6.748 1.00 94.12 96 LYS A CA 1
ATOM 741 C C . LYS A 1 96 ? 1.117 -8.674 -7.620 1.00 94.12 96 LYS A C 1
ATOM 743 O O . LYS A 1 96 ? 2.110 -7.979 -7.781 1.00 94.12 96 LYS A O 1
ATOM 748 N N . CYS A 1 97 ? -0.056 -8.376 -8.172 1.00 93.25 97 CYS A N 1
ATOM 749 C CA . CYS A 1 97 ? -0.214 -7.140 -8.921 1.00 93.25 97 CYS A CA 1
ATOM 750 C C . CYS A 1 97 ? -0.231 -5.941 -7.964 1.00 93.25 97 CYS A C 1
ATOM 752 O O . CYS A 1 97 ? -0.650 -6.062 -6.809 1.00 93.25 97 CYS A O 1
ATOM 754 N N . ARG A 1 98 ? 0.113 -4.755 -8.476 1.00 95.31 98 ARG A N 1
ATOM 755 C CA . ARG A 1 98 ? 0.064 -3.489 -7.729 1.00 95.31 98 ARG A CA 1
ATOM 756 C C . ARG A 1 98 ? -1.221 -3.311 -6.919 1.00 95.31 98 ARG A C 1
ATOM 758 O O . ARG A 1 98 ? -1.180 -2.899 -5.764 1.00 95.31 98 ARG A O 1
ATOM 765 N N . SER A 1 99 ? -2.376 -3.659 -7.493 1.00 94.38 99 SER A N 1
ATOM 766 C CA . SER A 1 99 ? -3.656 -3.517 -6.788 1.00 94.38 99 SER A CA 1
ATOM 767 C C . SER A 1 99 ? -3.776 -4.435 -5.567 1.00 94.38 99 SER A C 1
ATOM 769 O O . SER A 1 99 ? -4.355 -4.026 -4.562 1.00 94.38 99 SER A O 1
ATOM 771 N N . ASP A 1 100 ? -3.215 -5.644 -5.609 1.00 95.31 100 ASP A N 1
ATOM 772 C CA . ASP A 1 100 ? -3.216 -6.563 -4.468 1.00 95.31 100 ASP A CA 1
ATOM 773 C C . ASP A 1 100 ? -2.265 -6.066 -3.378 1.00 95.31 100 ASP A C 1
ATOM 775 O O . ASP A 1 100 ? -2.662 -6.009 -2.213 1.00 95.31 100 ASP A O 1
ATOM 779 N N . VAL A 1 101 ? -1.066 -5.618 -3.769 1.00 96.38 101 VAL A N 1
ATOM 780 C CA . VAL A 1 101 ? -0.066 -5.038 -2.857 1.00 96.38 101 VAL A CA 1
ATOM 781 C C . VAL A 1 101 ? -0.644 -3.827 -2.121 1.00 96.38 101 VAL A C 1
ATOM 783 O O . VAL A 1 101 ? -0.647 -3.797 -0.891 1.00 96.38 101 VAL A O 1
ATOM 786 N N . ILE A 1 102 ? -1.246 -2.873 -2.840 1.00 96.44 102 ILE A N 1
ATOM 787 C CA . ILE A 1 102 ? -1.867 -1.682 -2.234 1.00 96.44 102 ILE A CA 1
ATOM 788 C C . ILE A 1 102 ? -2.997 -2.068 -1.280 1.00 96.44 102 ILE A C 1
ATOM 790 O O . ILE A 1 102 ? -3.075 -1.552 -0.164 1.00 96.44 102 ILE A O 1
ATO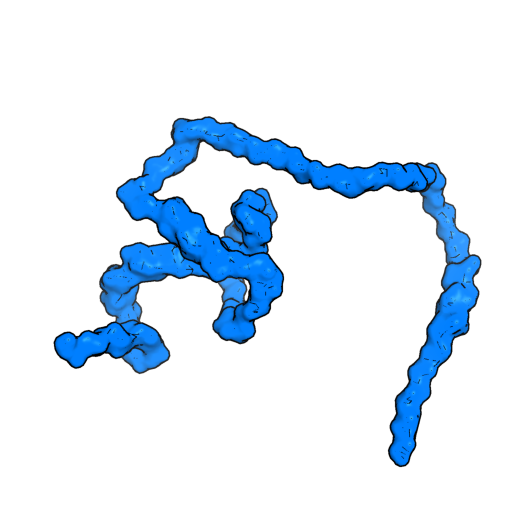M 794 N N . ASN A 1 103 ? -3.882 -2.981 -1.688 1.00 95.75 103 ASN A N 1
ATOM 795 C CA . ASN A 1 103 ? -4.980 -3.404 -0.823 1.00 95.75 103 ASN A CA 1
ATOM 796 C C . ASN A 1 103 ? -4.469 -4.114 0.441 1.00 95.75 103 ASN A C 1
ATOM 798 O O . ASN A 1 103 ? -5.063 -3.945 1.507 1.00 95.75 103 ASN A O 1
ATOM 802 N N . ALA A 1 104 ? -3.378 -4.877 0.354 1.00 96.88 104 ALA A N 1
ATOM 803 C CA . ALA A 1 104 ? -2.738 -5.485 1.516 1.00 96.88 104 ALA A CA 1
ATOM 804 C C . ALA A 1 104 ? -2.110 -4.435 2.447 1.00 96.88 104 ALA A C 1
ATOM 806 O O . ALA A 1 104 ? -2.344 -4.501 3.656 1.00 96.88 104 ALA A O 1
ATOM 807 N N . ILE A 1 105 ? -1.405 -3.429 1.913 1.00 96.50 105 ILE A N 1
ATOM 808 C CA . ILE A 1 105 ? -0.846 -2.310 2.698 1.00 96.50 105 ILE A CA 1
ATOM 809 C C . ILE A 1 105 ? -1.964 -1.576 3.449 1.00 96.50 105 ILE A C 1
ATOM 811 O O . ILE A 1 105 ? -1.920 -1.444 4.675 1.00 96.50 105 ILE A O 1
ATOM 815 N N . VAL A 1 106 ? -3.011 -1.152 2.733 1.00 96.44 106 VAL A N 1
ATOM 816 C CA . VAL A 1 106 ? -4.141 -0.411 3.316 1.00 96.44 106 VAL A CA 1
ATOM 817 C C . VAL A 1 106 ? -4.869 -1.253 4.363 1.00 96.44 106 VAL A C 1
ATOM 819 O O . VAL A 1 106 ? -5.178 -0.756 5.448 1.00 96.44 106 VAL A O 1
ATOM 822 N N . ARG A 1 107 ? -5.118 -2.538 4.081 1.00 95.75 107 ARG A N 1
ATOM 823 C CA . ARG A 1 107 ? -5.770 -3.452 5.030 1.00 95.75 107 ARG A CA 1
ATOM 824 C C . ARG A 1 107 ? -4.930 -3.644 6.292 1.00 95.75 107 ARG A C 1
ATOM 826 O O . ARG A 1 107 ? -5.491 -3.633 7.387 1.00 95.75 107 ARG A O 1
ATOM 833 N N . THR A 1 108 ? -3.614 -3.758 6.152 1.00 96.00 108 THR A N 1
ATOM 834 C CA . THR A 1 108 ? -2.683 -3.878 7.283 1.00 96.00 108 THR A CA 1
ATOM 835 C C . THR A 1 108 ? -2.730 -2.627 8.148 1.00 96.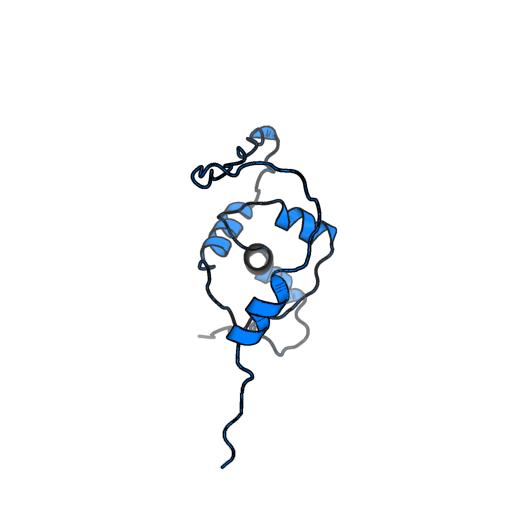00 108 THR A C 1
ATOM 837 O O . THR A 1 108 ? -2.992 -2.725 9.346 1.00 96.00 108 THR A O 1
ATOM 840 N N . PHE A 1 109 ? -2.601 -1.444 7.540 1.00 94.75 109 PHE A N 1
ATOM 841 C CA . PHE A 1 109 ? -2.688 -0.173 8.258 1.00 94.75 109 PHE A CA 1
ATOM 842 C C . PHE A 1 109 ? -4.026 -0.015 8.997 1.00 94.75 109 PHE A C 1
ATOM 844 O O . PHE A 1 109 ? -4.047 0.291 10.190 1.00 94.75 109 PHE A O 1
ATOM 851 N N . ILE A 1 110 ? -5.149 -0.263 8.314 1.00 94.31 110 ILE A N 1
ATOM 852 C CA . ILE A 1 110 ? -6.483 -0.149 8.919 1.00 94.31 110 ILE A CA 1
ATOM 853 C C . ILE A 1 110 ? -6.645 -1.132 10.075 1.00 94.31 110 ILE A C 1
ATOM 855 O O . ILE A 1 110 ? -7.191 -0.745 11.101 1.00 94.31 110 ILE A O 1
ATOM 859 N N . THR A 1 111 ? -6.182 -2.375 9.929 1.00 91.88 111 THR A N 1
ATOM 860 C CA . THR A 1 111 ? -6.327 -3.412 10.962 1.00 91.88 111 THR A CA 1
ATOM 861 C C . THR A 1 111 ? -5.513 -3.068 12.205 1.00 91.88 111 THR A C 1
ATOM 863 O O . THR A 1 111 ? -6.054 -3.073 13.310 1.00 91.88 111 THR A O 1
ATOM 866 N N . VAL A 1 112 ? -4.243 -2.693 12.025 1.00 90.81 112 VAL A N 1
ATOM 867 C CA . VAL A 1 112 ? -3.334 -2.332 13.124 1.00 90.81 112 VAL A CA 1
ATOM 868 C C . VAL A 1 112 ? -3.835 -1.094 13.870 1.00 90.81 112 VAL A C 1
ATOM 870 O O . VAL A 1 112 ? -3.864 -1.067 15.100 1.00 90.81 112 VAL A O 1
ATOM 873 N N . TYR A 1 113 ? -4.284 -0.071 13.141 1.00 91.50 113 TYR A N 1
ATOM 874 C CA . TYR A 1 113 ? -4.697 1.202 13.733 1.00 91.50 113 TYR A CA 1
ATOM 875 C C . TYR A 1 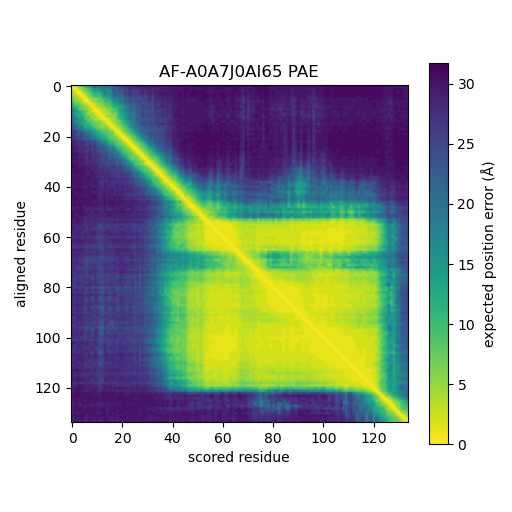113 ? -6.212 1.348 13.893 1.00 91.50 113 TYR A C 1
ATOM 877 O O . TYR A 1 113 ? -6.688 2.452 14.173 1.00 91.50 113 TYR A O 1
ATOM 885 N N . LEU A 1 114 ? -6.982 0.260 13.783 1.00 91.12 114 LEU A N 1
ATOM 886 C CA . LEU A 1 114 ? -8.445 0.294 13.858 1.00 91.12 114 LEU A CA 1
ATOM 887 C C . LEU A 1 114 ? -8.962 1.011 15.119 1.00 91.12 114 LEU A C 1
ATOM 889 O O . LEU A 1 114 ? -9.826 1.883 14.978 1.00 91.12 114 LEU A O 1
ATOM 893 N N . PRO A 1 115 ? -8.432 0.746 16.338 1.00 90.25 115 PRO A N 1
ATOM 894 C CA . PRO A 1 115 ? -8.883 1.447 17.541 1.00 90.25 115 PRO A CA 1
ATOM 895 C C . PRO A 1 115 ? -8.669 2.962 17.461 1.00 90.25 115 PRO A C 1
ATOM 897 O O . PRO A 1 115 ? -9.530 3.732 17.879 1.00 90.25 115 PRO A O 1
ATOM 900 N N . ARG A 1 116 ? -7.552 3.400 16.868 1.00 91.88 116 ARG A N 1
ATOM 901 C CA . ARG A 1 116 ? -7.227 4.820 16.695 1.00 91.88 116 ARG A CA 1
ATOM 902 C C . ARG A 1 116 ? -8.097 5.469 15.620 1.00 91.88 116 ARG A C 1
ATOM 904 O O . ARG A 1 116 ? -8.582 6.579 15.818 1.00 91.88 116 ARG A O 1
ATOM 911 N N . LEU A 1 117 ? -8.341 4.776 14.509 1.00 91.38 117 LEU A N 1
ATOM 912 C CA . LEU A 1 117 ? -9.189 5.265 13.418 1.00 91.38 117 LEU A CA 1
ATOM 913 C C . LEU A 1 117 ? -10.641 5.493 13.861 1.00 91.38 117 LEU A C 1
ATOM 915 O O . LEU A 1 117 ? -11.279 6.429 13.377 1.00 91.38 117 LEU A O 1
ATOM 919 N N . ARG A 1 118 ? -11.150 4.713 14.828 1.00 88.75 118 ARG A N 1
ATOM 920 C CA . ARG A 1 118 ? -12.491 4.919 15.410 1.00 88.75 118 ARG A CA 1
ATOM 921 C C . ARG A 1 118 ? -12.683 6.325 15.988 1.00 88.75 118 ARG A C 1
ATOM 923 O O . ARG A 1 118 ? -13.789 6.853 15.893 1.00 88.75 118 ARG A O 1
ATOM 930 N N . ALA A 1 119 ? -11.628 6.958 16.508 1.00 89.56 119 ALA A N 1
ATOM 931 C CA . ALA A 1 119 ? -11.691 8.329 17.023 1.00 89.56 119 ALA A CA 1
ATOM 932 C C . ALA A 1 119 ? -11.949 9.380 15.923 1.00 89.56 119 ALA A C 1
ATOM 934 O O . ALA A 1 119 ? -12.486 10.447 16.205 1.00 89.56 119 ALA A O 1
ATOM 935 N N . TYR A 1 120 ? -11.619 9.070 14.666 1.00 88.06 120 TYR A N 1
ATOM 936 C CA . TYR A 1 120 ? -11.820 9.949 13.507 1.00 88.06 120 TYR A CA 1
ATOM 937 C C . TYR A 1 120 ? -13.105 9.625 12.724 1.00 88.06 120 TYR A C 1
ATOM 939 O O . TYR A 1 120 ? -13.348 10.191 11.653 1.00 88.06 120 TYR A O 1
ATOM 947 N N . ARG A 1 121 ? -13.952 8.720 13.236 1.00 80.75 121 ARG A N 1
ATOM 948 C CA . ARG A 1 121 ? -15.224 8.352 12.603 1.00 80.75 121 ARG A CA 1
ATOM 949 C C . ARG A 1 121 ? -16.168 9.560 12.568 1.00 80.75 121 ARG A C 1
ATOM 951 O O . ARG A 1 121 ? -16.693 9.984 13.594 1.00 80.75 121 ARG A O 1
ATOM 958 N N . LYS A 1 122 ? -16.463 10.070 11.369 1.00 72.69 122 LYS A N 1
ATOM 959 C CA . LYS A 1 122 ? -17.612 10.966 11.135 1.00 72.69 122 LYS A CA 1
ATOM 960 C C . LYS A 1 122 ? -18.899 10.149 11.366 1.00 72.69 122 LYS A C 1
ATOM 962 O O . LYS A 1 122 ? -18.965 9.013 10.897 1.00 72.69 122 LYS A O 1
ATOM 967 N N . LYS A 1 123 ? -19.883 10.667 12.123 1.00 57.56 123 LYS A N 1
ATOM 968 C CA . LYS A 1 123 ? -21.160 9.968 12.429 1.00 57.56 123 LYS A CA 1
ATOM 969 C C . LYS A 1 123 ? -21.766 9.324 11.157 1.00 57.56 123 LYS A C 1
ATOM 971 O O . LYS A 1 123 ? -21.699 9.904 10.078 1.00 57.56 123 LYS A O 1
ATOM 976 N N . SER A 1 124 ? -22.280 8.105 11.317 1.00 54.38 124 SER A N 1
ATOM 977 C CA . SER A 1 124 ? -22.076 6.895 10.499 1.00 54.38 124 SER A CA 1
ATOM 978 C C . SER A 1 124 ? -22.906 6.710 9.214 1.00 54.38 124 SER A C 1
ATOM 980 O O . SER A 1 124 ? -24.078 7.067 9.156 1.00 54.38 124 SER A O 1
ATOM 982 N N . LYS A 1 125 ? -22.290 6.020 8.231 1.00 51.19 125 LYS A N 1
ATOM 983 C CA . LYS A 1 125 ? -22.899 5.025 7.306 1.00 51.19 125 LYS A CA 1
ATOM 984 C C . LYS A 1 125 ? -21.855 3.976 6.842 1.00 51.19 125 LYS A C 1
ATOM 986 O O . LYS A 1 125 ? -21.664 3.781 5.645 1.00 51.19 125 LYS A O 1
ATOM 991 N N . SER A 1 126 ? -21.087 3.358 7.744 1.00 55.56 126 SER A N 1
ATOM 992 C CA . SER A 1 126 ? -20.068 2.355 7.360 1.00 55.56 126 SER A CA 1
ATOM 993 C C . SER A 1 126 ? -19.831 1.322 8.465 1.00 55.56 126 SER A C 1
ATOM 995 O O . SER A 1 126 ? -20.038 1.650 9.629 1.00 55.56 126 SER A O 1
ATOM 997 N N . LEU A 1 127 ? -19.350 0.132 8.062 1.00 53.19 127 LEU A N 1
ATOM 998 C CA . LEU A 1 127 ? -19.068 -1.159 8.741 1.00 53.19 127 LEU A CA 1
ATOM 999 C C . LEU A 1 127 ? -18.468 -1.153 10.169 1.00 53.19 127 LEU A C 1
ATOM 1001 O O . LEU A 1 127 ? -18.230 -2.215 10.735 1.00 53.19 127 LEU A O 1
ATOM 1005 N N . LEU A 1 128 ? -18.241 0.005 10.784 1.00 57.16 128 LEU A N 1
ATOM 1006 C CA . LEU A 1 128 ? -17.830 0.154 12.185 1.00 57.16 128 LEU A CA 1
ATOM 1007 C C . LEU A 1 128 ? -18.978 -0.085 13.187 1.00 57.16 128 LEU A C 1
ATOM 1009 O O . LEU A 1 128 ? -18.800 0.199 14.367 1.00 57.16 128 LEU A O 1
ATOM 1013 N N . ASP A 1 129 ? -20.135 -0.564 12.723 1.00 55.34 129 ASP A N 1
ATOM 1014 C CA . ASP A 1 129 ? -21.348 -0.757 13.528 1.00 55.34 129 ASP A CA 1
ATOM 1015 C C . ASP A 1 129 ? -21.541 -2.206 14.020 1.00 55.34 129 ASP A C 1
ATOM 1017 O O . ASP A 1 129 ? -22.501 -2.485 14.731 1.00 55.34 129 ASP A O 1
ATOM 1021 N N . ASN A 1 130 ? -20.617 -3.129 13.727 1.00 54.94 130 ASN A N 1
ATOM 1022 C CA . ASN A 1 130 ? -20.678 -4.490 14.271 1.00 54.94 130 ASN A CA 1
ATOM 1023 C C . ASN A 1 130 ? -20.027 -4.573 15.663 1.00 54.94 130 ASN A C 1
ATOM 1025 O O . ASN A 1 130 ? -19.071 -5.320 15.865 1.00 54.94 130 ASN A O 1
ATOM 1029 N N . ASP A 1 131 ? -20.568 -3.825 16.624 1.00 57.59 131 ASP A N 1
ATOM 1030 C CA . ASP A 1 131 ? -20.504 -4.221 18.032 1.00 57.59 131 ASP A CA 1
ATOM 1031 C C . ASP A 1 131 ? -21.665 -5.193 18.262 1.00 57.59 131 ASP A C 1
ATOM 1033 O O . ASP A 1 131 ? -22.781 -4.783 18.588 1.00 57.59 131 ASP A O 1
ATOM 1037 N N . ASN A 1 132 ? -21.432 -6.495 18.051 1.00 48.97 132 ASN A N 1
ATOM 1038 C CA . ASN A 1 132 ? -22.405 -7.497 18.469 1.00 48.97 132 ASN A CA 1
ATOM 1039 C C . ASN A 1 132 ? -22.442 -7.497 20.000 1.00 48.97 132 ASN A C 1
ATOM 1041 O O . ASN A 1 132 ? -21.590 -8.070 20.675 1.00 48.97 132 ASN A O 1
ATOM 1045 N N . THR A 1 133 ? -23.413 -6.762 20.524 1.00 47.59 133 THR A N 1
ATOM 1046 C CA . THR A 1 133 ? -23.712 -6.628 21.939 1.00 47.59 133 THR A CA 1
ATOM 1047 C C . THR A 1 133 ? -24.478 -7.875 22.372 1.00 47.59 133 THR A C 1
ATOM 1049 O O . THR A 1 133 ? -25.676 -7.972 22.106 1.00 47.59 133 THR A O 1
ATOM 1052 N N . LYS A 1 134 ? -23.806 -8.824 23.029 1.00 35.94 134 LYS A N 1
ATOM 1053 C CA . LYS A 1 134 ? -24.317 -9.477 24.245 1.00 35.94 134 LYS A CA 1
ATOM 1054 C C . LYS A 1 134 ? -23.256 -10.312 24.945 1.00 35.94 134 LYS A C 1
ATOM 1056 O O . LYS A 1 134 ? -22.633 -11.150 24.262 1.00 35.94 134 LYS A O 1
#

Secondary structure (DSSP, 8-state):
-----PPPSHHHHHHGGG--------------------------TTSS---TTSHHHHHHHHHHTS-TT---TTPPP----HHHHHHHHT--STT--HHHHHHHHHHHHHHHTHHHHGGG--SSSSSTT-----

Solvent-accessible surface area (backbone atoms only — not comparable to full-atom values): 9355 Å² total; per-residue (Å²): 136,84,77,87,81,74,80,71,65,72,66,58,64,62,68,62,77,74,75,87,71,95,71,86,92,74,86,84,74,95,68,80,87,72,79,79,74,70,74,76,78,77,73,58,80,88,72,58,74,83,63,90,76,49,57,64,59,46,25,52,59,49,40,67,74,57,62,87,90,62,85,65,89,87,67,77,91,76,88,74,60,68,70,60,51,53,60,45,68,74,48,83,59,90,81,48,52,60,71,51,52,50,52,14,51,53,49,35,54,48,63,76,41,39,79,65,53,58,77,72,59,69,90,81,92,63,89,87,70,79,71,83,85,126

pLDDT: mean 73.22, std 21.04, range [35.94, 98.19]

Sequence (134 aa):
MDKPTFPDIDGLLGSIRHVATPVGQQTVSDEPDGTITVPKENIPDNENPKDPAGMWDAFMANLSAYGFRERKDERKVCMIDKDLADSIDECDIDRKCRSDVINAIVRTFITVYLPRLRAYRKKSKSLLDNDNTK

Foldseek 3Di:
DDDDDDDDCVVVVVVVVPPDDDDDDDDDDDDPDPPPPPDPPPPPPVPPPPPVPCLVVQLLVQLVPDDDPDDDPPDDDDDDDPVLQVVQCPDDDVVDDPVSSVVSNVVSVCVVCVVVVVVVDDPDDDDPPPPPDD

Mean predicted aligned error: 17.61 Å